Protein AF-A0A928SQ90-F1 (afdb_monomer_lite)

Sequence (155 aa):
MVLKIGDKIRVRGPYATWHYGMYIGRYFDDRRGLIEHAVVHNSKVQHGVVIDSLARFSGGKQVFIEGRAAPGYENVVAQRALALVGTKYDLLGFNCEHLVNLAQTGEHKSQQLRNAVGVAAVAAIAAALVSSGERPRYDRKTKRWRNAQGQFVAH

pLDDT: mean 71.75, std 19.61, range [36.22, 95.69]

Foldseek 3Di:
DDDAQQFWKWEQDPPRDIFIWGWHQWDQDPVVRDTATWTFGQDPVVQGTAIDGPCVSHVPTDMDGPDHADPPLRNVSSVVSVVRHPPGDDDCPVVVVVVSVCSRPVDPPPVVVVVVVVVVVVVVVVVVVVVVPFDFDQDPVVRFTAGPVRDGDDD

Structure (mmCIF, N/CA/C/O backbone):
data_AF-A0A928SQ90-F1
#
_entry.id   AF-A0A928SQ90-F1
#
loop_
_atom_site.group_PDB
_atom_site.id
_atom_site.type_symbol
_atom_site.label_atom_id
_atom_site.label_alt_id
_atom_site.label_comp_id
_atom_site.label_asym_id
_atom_site.label_entity_id
_atom_site.label_seq_id
_atom_site.pdbx_PDB_ins_code
_atom_site.Cartn_x
_atom_site.Cartn_y
_atom_site.Cartn_z
_atom_site.occupancy
_atom_site.B_iso_or_equiv
_atom_site.auth_seq_id
_atom_site.auth_comp_id
_atom_site.auth_asym_id
_atom_site.auth_atom_id
_atom_site.pdbx_PDB_model_num
ATOM 1 N N . MET A 1 1 ? 2.997 2.712 -17.924 1.00 78.12 1 MET A N 1
ATOM 2 C CA . MET A 1 1 ? 3.118 3.311 -16.573 1.00 78.12 1 MET A CA 1
ATOM 3 C C . MET A 1 1 ? 4.226 2.585 -15.829 1.00 78.12 1 MET A C 1
ATOM 5 O O . MET A 1 1 ? 4.250 1.366 -15.903 1.00 78.12 1 MET A O 1
ATOM 9 N N . VAL A 1 2 ? 5.129 3.300 -15.153 1.00 90.50 2 VAL A N 1
ATOM 10 C CA . VAL A 1 2 ? 6.213 2.696 -14.353 1.00 90.50 2 VAL A CA 1
ATOM 11 C C . VAL A 1 2 ? 5.915 2.931 -12.875 1.00 90.50 2 VAL A C 1
ATOM 13 O O . VAL A 1 2 ? 5.809 4.089 -12.469 1.00 90.50 2 VAL A O 1
ATOM 16 N N . LEU A 1 3 ? 5.757 1.845 -12.113 1.00 93.50 3 LEU A N 1
ATOM 17 C CA . LEU A 1 3 ? 5.543 1.874 -10.664 1.00 93.50 3 LEU A CA 1
ATOM 18 C C . LEU A 1 3 ? 6.877 1.962 -9.922 1.00 93.50 3 LEU A C 1
ATOM 20 O O . LEU A 1 3 ? 7.837 1.272 -10.276 1.00 93.50 3 LEU A O 1
ATOM 24 N N . LYS A 1 4 ? 6.915 2.774 -8.871 1.00 94.81 4 LYS A N 1
ATOM 25 C CA . LYS A 1 4 ? 8.039 2.907 -7.943 1.00 94.81 4 LYS A CA 1
ATOM 26 C C . LYS A 1 4 ? 7.606 2.526 -6.538 1.00 94.81 4 LYS A C 1
ATOM 28 O O . LYS A 1 4 ? 6.458 2.741 -6.164 1.00 94.81 4 LYS A O 1
ATOM 33 N N . ILE A 1 5 ? 8.532 1.949 -5.772 1.00 94.38 5 ILE A N 1
ATOM 34 C CA . ILE A 1 5 ? 8.315 1.628 -4.354 1.00 94.38 5 ILE A CA 1
ATOM 35 C C . ILE A 1 5 ? 7.771 2.875 -3.645 1.00 94.38 5 ILE A C 1
ATOM 37 O O . ILE A 1 5 ? 8.262 3.978 -3.868 1.00 94.38 5 ILE A O 1
ATOM 41 N N . GLY A 1 6 ? 6.731 2.705 -2.832 1.00 84.88 6 GLY A N 1
ATOM 42 C CA . GLY A 1 6 ? 6.073 3.814 -2.145 1.00 84.88 6 GLY A CA 1
ATOM 43 C C . GLY A 1 6 ? 5.010 4.547 -2.976 1.00 84.88 6 GLY A C 1
ATOM 44 O O . GLY A 1 6 ? 4.423 5.506 -2.477 1.00 84.88 6 GLY A O 1
ATOM 45 N N . ASP A 1 7 ? 4.725 4.119 -4.211 1.00 91.19 7 ASP A N 1
ATOM 46 C CA . ASP A 1 7 ? 3.589 4.643 -4.972 1.00 91.19 7 ASP A CA 1
ATOM 47 C C . ASP A 1 7 ? 2.259 4.195 -4.341 1.00 91.19 7 ASP A C 1
ATOM 49 O O . ASP A 1 7 ? 1.974 2.998 -4.196 1.00 91.19 7 ASP A O 1
ATOM 53 N N . LYS A 1 8 ? 1.400 5.174 -4.038 1.00 90.44 8 LYS A N 1
ATOM 54 C CA . LYS A 1 8 ? -0.012 4.957 -3.721 1.00 90.44 8 LYS A CA 1
ATOM 55 C C . LYS A 1 8 ? -0.748 4.705 -5.029 1.00 90.44 8 LYS A C 1
ATOM 57 O O . LYS A 1 8 ? -0.820 5.581 -5.893 1.00 90.44 8 LYS A O 1
ATOM 62 N N . ILE A 1 9 ? -1.333 3.524 -5.155 1.00 93.69 9 ILE A N 1
ATOM 63 C CA . ILE A 1 9 ? -2.060 3.100 -6.348 1.00 93.69 9 ILE A CA 1
ATOM 64 C C . ILE A 1 9 ? -3.533 2.856 -6.045 1.00 93.69 9 ILE A C 1
ATOM 66 O O . ILE A 1 9 ? -3.913 2.573 -4.907 1.00 93.69 9 ILE A O 1
ATOM 70 N N . ARG A 1 10 ? -4.370 2.946 -7.080 1.00 92.69 10 ARG A N 1
ATOM 71 C CA . ARG A 1 10 ? -5.797 2.630 -7.001 1.00 92.69 10 ARG A CA 1
ATOM 72 C C . ARG A 1 10 ? -6.291 1.845 -8.207 1.00 92.69 10 ARG A C 1
ATOM 74 O O . ARG A 1 10 ? -5.778 1.999 -9.316 1.00 92.69 10 ARG A O 1
ATOM 81 N N . VAL A 1 11 ? -7.320 1.035 -7.986 1.00 93.00 11 VAL A N 1
ATOM 82 C CA . VAL A 1 11 ? -8.045 0.265 -9.008 1.00 93.00 11 VAL A CA 1
ATOM 83 C C . VAL A 1 11 ? -9.549 0.399 -8.791 1.00 93.00 11 VAL A C 1
ATOM 85 O O . VAL A 1 11 ? -10.008 0.655 -7.676 1.00 93.00 11 VAL A O 1
ATOM 88 N N . ARG A 1 12 ? -10.344 0.226 -9.852 1.00 88.19 12 ARG A N 1
ATOM 89 C CA . ARG A 1 12 ? -11.813 0.234 -9.744 1.00 88.19 12 ARG A CA 1
ATOM 90 C C . ARG A 1 12 ? -12.293 -0.961 -8.909 1.00 88.19 12 ARG A C 1
ATOM 92 O O . ARG A 1 12 ? -12.155 -2.119 -9.311 1.00 88.19 12 ARG A O 1
ATOM 99 N N . GLY A 1 13 ? -12.889 -0.683 -7.760 1.00 81.50 13 GLY A N 1
ATOM 100 C CA . GLY A 1 13 ? -13.596 -1.649 -6.929 1.00 81.50 13 GLY A CA 1
ATOM 101 C C . GLY A 1 13 ? -15.031 -1.912 -7.412 1.00 81.50 13 GLY A C 1
ATOM 102 O O . GLY A 1 13 ? -15.478 -1.340 -8.411 1.00 81.50 13 GLY A O 1
ATOM 103 N N . PRO A 1 14 ? -15.772 -2.791 -6.716 1.00 75.19 14 PRO A N 1
ATOM 104 C CA . PRO A 1 14 ? -17.210 -2.962 -6.917 1.00 75.19 14 PRO A CA 1
ATOM 105 C C . PRO A 1 14 ? -17.982 -1.653 -6.691 1.00 75.19 14 PRO A C 1
ATOM 107 O O . PRO A 1 14 ? -17.539 -0.791 -5.929 1.00 75.19 14 PRO A O 1
ATOM 110 N N . TYR A 1 15 ? -19.147 -1.518 -7.330 1.00 75.94 15 TYR A N 1
ATOM 111 C CA . TYR A 1 15 ? -20.071 -0.384 -7.151 1.00 75.94 15 TYR A CA 1
ATOM 112 C C . TYR A 1 15 ? -19.429 0.996 -7.367 1.00 75.94 15 TYR A C 1
ATOM 114 O O . TYR A 1 15 ? -19.677 1.934 -6.619 1.00 75.94 15 TYR A O 1
ATOM 122 N N . ALA A 1 16 ? -18.554 1.105 -8.371 1.00 76.06 16 ALA A N 1
ATOM 123 C CA . ALA A 1 16 ? -17.826 2.330 -8.706 1.00 76.06 16 ALA A CA 1
ATOM 124 C C . ALA A 1 16 ? -16.939 2.910 -7.581 1.00 76.06 16 ALA A C 1
ATOM 126 O O . ALA A 1 16 ? -16.490 4.049 -7.695 1.00 76.06 16 ALA A O 1
ATOM 127 N N . THR A 1 17 ? -16.620 2.129 -6.546 1.00 80.19 17 THR A N 1
ATOM 128 C CA . THR A 1 17 ? -15.667 2.535 -5.503 1.00 80.19 17 THR A CA 1
ATOM 129 C C . THR A 1 17 ? -14.218 2.434 -5.989 1.00 80.19 17 THR A C 1
ATOM 131 O O . THR A 1 17 ? -13.919 1.746 -6.968 1.00 80.19 17 THR A O 1
ATOM 134 N N . TRP A 1 18 ? -13.298 3.109 -5.302 1.00 85.31 18 TRP A N 1
ATOM 135 C CA . TRP A 1 18 ? -11.859 2.941 -5.503 1.00 85.31 18 TRP A CA 1
ATOM 136 C C . TRP A 1 18 ? -11.287 2.018 -4.435 1.00 85.31 18 TRP A C 1
ATOM 138 O O . TRP A 1 18 ? -11.591 2.156 -3.251 1.00 85.31 18 TRP A O 1
ATOM 148 N N . HIS A 1 19 ? -10.451 1.080 -4.866 1.00 88.44 19 HIS A N 1
ATOM 149 C CA . HIS A 1 19 ? -9.662 0.232 -3.986 1.00 88.44 19 HIS A CA 1
ATOM 150 C C . HIS A 1 19 ? -8.205 0.675 -4.048 1.00 88.44 19 HIS A C 1
ATOM 152 O O . HIS A 1 19 ? -7.657 0.800 -5.144 1.00 88.44 19 HIS A O 1
ATOM 158 N N . TYR A 1 20 ? -7.598 0.938 -2.894 1.00 88.44 20 TYR A N 1
ATOM 159 C CA . TYR A 1 20 ? -6.268 1.537 -2.790 1.00 88.44 20 TYR A CA 1
ATOM 160 C C . TYR A 1 20 ? -5.246 0.541 -2.249 1.00 88.44 20 TYR A C 1
ATOM 162 O O . TYR A 1 20 ? -5.570 -0.321 -1.433 1.00 88.44 20 TYR A O 1
ATOM 170 N N . GLY A 1 21 ? -3.998 0.705 -2.671 1.00 90.31 21 GLY A N 1
ATOM 171 C CA . GLY A 1 21 ? -2.866 -0.069 -2.184 1.00 90.31 21 GLY A CA 1
ATOM 172 C C . GLY A 1 21 ? -1.567 0.727 -2.240 1.00 90.31 21 GLY A C 1
ATOM 173 O O . GLY A 1 21 ? -1.484 1.764 -2.899 1.00 90.31 21 GLY A O 1
ATOM 174 N N . MET A 1 22 ? -0.557 0.235 -1.533 1.00 91.50 22 MET A N 1
ATOM 175 C CA . MET A 1 22 ? 0.807 0.750 -1.558 1.00 91.50 22 MET A CA 1
ATOM 176 C C . MET A 1 22 ? 1.697 -0.240 -2.297 1.00 91.50 22 MET A C 1
ATOM 178 O O . MET A 1 22 ? 1.801 -1.396 -1.888 1.00 91.50 22 MET A O 1
ATOM 182 N N . TYR A 1 23 ? 2.342 0.194 -3.374 1.00 95.69 23 TYR A N 1
ATOM 183 C CA . TYR A 1 23 ? 3.275 -0.660 -4.096 1.00 95.69 23 TYR A CA 1
ATOM 184 C C . TYR A 1 23 ? 4.613 -0.747 -3.349 1.00 95.69 23 TYR A C 1
ATOM 186 O O . TYR A 1 23 ? 5.241 0.268 -3.047 1.00 95.69 23 TYR A O 1
ATOM 194 N N . ILE A 1 24 ? 5.060 -1.970 -3.063 1.00 93.19 24 ILE A N 1
ATOM 195 C CA . ILE A 1 24 ? 6.243 -2.235 -2.222 1.00 93.19 24 ILE A CA 1
ATOM 196 C C . ILE A 1 24 ? 7.416 -2.846 -2.998 1.00 93.19 24 ILE A C 1
ATOM 198 O O . ILE A 1 24 ? 8.420 -3.226 -2.406 1.00 93.19 24 ILE A O 1
ATOM 202 N N . GLY A 1 25 ? 7.319 -2.925 -4.327 1.00 94.69 25 GLY A N 1
ATOM 203 C CA . GLY A 1 25 ? 8.370 -3.506 -5.161 1.00 94.69 25 GLY A CA 1
ATOM 204 C C . GLY A 1 25 ? 8.134 -4.980 -5.470 1.00 94.69 25 GLY A C 1
ATOM 205 O O . GLY A 1 25 ? 6.994 -5.422 -5.606 1.00 94.69 25 GLY A O 1
ATOM 206 N N . ARG A 1 26 ? 9.229 -5.723 -5.650 1.00 93.75 26 ARG A N 1
ATOM 207 C CA . ARG A 1 26 ? 9.204 -7.168 -5.892 1.00 93.75 26 ARG A CA 1
ATOM 208 C C . ARG A 1 26 ? 9.279 -7.911 -4.560 1.00 93.75 26 ARG A C 1
ATOM 210 O O . ARG A 1 26 ? 10.123 -7.579 -3.734 1.00 93.75 26 ARG A O 1
ATOM 217 N N . TYR A 1 27 ? 8.422 -8.904 -4.376 1.00 87.00 27 TYR A N 1
ATOM 218 C CA . TYR A 1 27 ? 8.322 -9.707 -3.162 1.00 87.00 27 TYR A CA 1
ATOM 219 C C . TYR A 1 27 ? 8.224 -11.189 -3.528 1.00 87.00 27 TYR A C 1
ATOM 221 O O . TYR A 1 27 ? 7.702 -11.532 -4.592 1.00 87.00 27 TYR A O 1
ATOM 229 N N . PHE A 1 28 ? 8.750 -12.057 -2.668 1.00 86.00 28 PHE A N 1
ATOM 230 C CA . PHE A 1 28 ? 8.643 -13.501 -2.843 1.00 86.00 28 PHE A CA 1
ATOM 231 C C . PHE A 1 28 ? 7.286 -13.977 -2.313 1.00 86.00 28 PHE A C 1
ATOM 233 O O . PHE A 1 28 ? 6.983 -13.808 -1.136 1.00 86.00 28 PHE A O 1
ATOM 240 N N . ASP A 1 29 ? 6.440 -14.510 -3.193 1.00 81.06 29 ASP A N 1
ATOM 241 C CA . ASP A 1 29 ? 5.161 -15.109 -2.812 1.00 81.06 29 ASP A CA 1
ATOM 242 C C . ASP A 1 29 ? 5.385 -16.585 -2.464 1.00 81.06 29 ASP A C 1
ATOM 244 O O . ASP A 1 29 ? 5.450 -17.435 -3.357 1.00 81.06 29 ASP A O 1
ATOM 248 N N . ASP A 1 30 ? 5.467 -16.889 -1.166 1.00 78.62 30 ASP A N 1
ATOM 249 C CA . ASP A 1 30 ? 5.656 -18.249 -0.641 1.00 78.62 30 ASP A CA 1
ATOM 250 C C . ASP A 1 30 ? 4.609 -19.246 -1.162 1.00 78.62 30 ASP A C 1
ATOM 252 O O . ASP A 1 30 ? 4.893 -20.434 -1.302 1.00 78.62 30 ASP A O 1
ATOM 256 N N . ARG A 1 31 ? 3.391 -18.786 -1.487 1.00 78.50 31 ARG A N 1
ATOM 257 C CA . ARG A 1 31 ? 2.307 -19.663 -1.964 1.00 78.50 31 ARG A CA 1
ATOM 258 C C . ARG A 1 31 ? 2.507 -20.094 -3.411 1.00 78.50 31 ARG A C 1
ATOM 260 O O . ARG A 1 31 ? 1.944 -21.104 -3.826 1.00 78.50 31 ARG A O 1
ATOM 267 N N . ARG A 1 32 ? 3.244 -19.302 -4.194 1.00 77.44 32 ARG A N 1
ATOM 268 C CA . ARG A 1 32 ? 3.492 -19.545 -5.624 1.00 77.44 32 ARG A CA 1
ATOM 269 C C . ARG A 1 32 ? 4.943 -19.915 -5.918 1.00 77.44 32 ARG A C 1
ATOM 271 O O . ARG A 1 32 ? 5.213 -20.389 -7.014 1.00 77.44 32 ARG A O 1
ATOM 278 N N . GLY A 1 33 ? 5.857 -19.696 -4.971 1.00 86.81 33 GLY A N 1
ATOM 279 C CA . GLY A 1 33 ? 7.289 -19.935 -5.137 1.00 86.81 33 GLY A CA 1
ATOM 280 C C . GLY A 1 33 ? 7.949 -18.991 -6.146 1.00 86.81 33 GLY A C 1
ATOM 281 O O . GLY A 1 33 ? 8.910 -19.380 -6.806 1.00 86.81 33 GLY A O 1
ATOM 282 N N . LEU A 1 34 ? 7.421 -17.773 -6.321 1.00 88.62 34 LEU A N 1
ATOM 283 C CA . LEU A 1 34 ? 7.852 -16.834 -7.364 1.00 88.62 34 LEU A CA 1
ATOM 284 C C . LEU A 1 34 ? 8.053 -15.418 -6.817 1.00 88.62 34 LEU A C 1
ATOM 286 O O . LEU A 1 34 ? 7.396 -14.995 -5.869 1.00 88.62 34 LEU A O 1
ATOM 290 N N . ILE A 1 35 ? 8.944 -14.660 -7.464 1.00 89.81 35 ILE A N 1
ATOM 291 C CA . ILE A 1 35 ? 9.150 -13.234 -7.185 1.00 89.81 35 ILE A CA 1
ATOM 292 C C . ILE A 1 35 ? 8.248 -12.409 -8.104 1.00 89.81 35 ILE A C 1
ATOM 294 O O . ILE A 1 35 ? 8.529 -12.275 -9.299 1.00 89.81 35 ILE A O 1
ATOM 298 N N . GLU A 1 36 ? 7.226 -11.780 -7.534 1.00 91.81 36 GLU A N 1
ATOM 299 C CA . GLU A 1 36 ? 6.267 -10.938 -8.252 1.00 91.81 36 GLU A CA 1
ATOM 300 C C . GLU A 1 36 ? 6.257 -9.503 -7.713 1.00 91.81 36 GLU A C 1
ATOM 302 O O . GLU A 1 36 ? 6.754 -9.201 -6.632 1.00 91.81 36 GLU A O 1
ATOM 307 N N . HIS A 1 37 ? 5.675 -8.591 -8.485 1.00 95.06 37 HIS A N 1
ATOM 308 C CA . HIS A 1 37 ? 5.332 -7.258 -8.002 1.00 95.06 37 HIS A CA 1
ATOM 309 C C . HIS A 1 37 ? 4.254 -7.348 -6.921 1.00 95.06 37 HIS A C 1
ATOM 311 O O . HIS A 1 37 ? 3.246 -8.021 -7.131 1.00 95.06 37 HIS A O 1
ATOM 317 N N . ALA A 1 38 ? 4.432 -6.640 -5.808 1.00 94.81 38 ALA A N 1
ATOM 318 C CA . ALA A 1 38 ? 3.576 -6.758 -4.637 1.00 94.81 38 ALA A CA 1
ATOM 319 C C . ALA A 1 38 ? 3.009 -5.420 -4.161 1.00 94.81 38 ALA A C 1
ATOM 321 O O . ALA A 1 38 ? 3.583 -4.342 -4.358 1.00 94.81 38 ALA A O 1
ATOM 322 N N . VAL A 1 39 ? 1.845 -5.521 -3.527 1.00 94.75 39 VAL A N 1
ATOM 323 C CA . VAL A 1 39 ? 1.049 -4.404 -3.037 1.00 94.75 39 VAL A CA 1
ATOM 324 C C . VAL A 1 39 ? 0.559 -4.733 -1.635 1.00 94.75 39 VAL A C 1
ATOM 326 O O . VAL A 1 39 ? -0.037 -5.786 -1.408 1.00 94.75 39 VAL A O 1
ATOM 329 N N . VAL A 1 40 ? 0.763 -3.803 -0.705 1.00 91.81 40 VAL A N 1
ATOM 330 C CA . VAL A 1 40 ? 0.086 -3.830 0.592 1.00 91.81 40 VAL A CA 1
ATOM 331 C C . VAL A 1 40 ? -1.268 -3.153 0.440 1.00 91.81 40 VAL A C 1
ATOM 333 O O . VAL A 1 40 ? -1.343 -2.003 0.003 1.00 91.81 40 VAL A O 1
ATOM 336 N N . HIS A 1 41 ? -2.348 -3.838 0.798 1.00 90.00 41 HIS A N 1
ATOM 337 C CA . HIS A 1 41 ? -3.697 -3.274 0.734 1.00 90.00 41 HIS A CA 1
ATOM 338 C C . HIS A 1 41 ? -4.611 -3.881 1.793 1.00 90.00 41 HIS A C 1
ATOM 340 O O . HIS A 1 41 ? -4.327 -4.938 2.352 1.00 90.00 41 HIS A O 1
ATOM 346 N N . ASN A 1 42 ? -5.721 -3.202 2.074 1.00 85.38 42 ASN A N 1
ATOM 347 C CA . ASN A 1 42 ? -6.731 -3.714 2.990 1.00 85.38 42 ASN A CA 1
ATOM 348 C C . ASN A 1 42 ? -7.727 -4.610 2.241 1.00 85.38 42 ASN A C 1
ATOM 350 O O . ASN A 1 42 ? -8.563 -4.130 1.474 1.00 85.38 42 ASN A O 1
ATOM 354 N N . SER A 1 43 ? -7.648 -5.916 2.464 1.00 84.38 43 SER A N 1
ATOM 355 C CA . SER A 1 43 ? -8.461 -6.904 1.770 1.00 84.38 43 SER A CA 1
ATOM 356 C C . SER A 1 43 ? -9.755 -7.190 2.522 1.00 84.38 43 SER A C 1
ATOM 358 O O . SER A 1 43 ? -9.745 -7.671 3.653 1.00 84.38 43 SER A O 1
ATOM 360 N N . LYS A 1 44 ? -10.889 -6.981 1.844 1.00 79.75 44 LYS A N 1
ATOM 361 C CA . LYS A 1 44 ? -12.210 -7.406 2.340 1.00 79.75 44 LYS A CA 1
ATOM 362 C C . LYS A 1 44 ? -12.325 -8.926 2.450 1.00 79.75 44 LYS A C 1
ATOM 364 O O . LYS A 1 44 ? -12.996 -9.416 3.344 1.00 79.75 44 LYS A O 1
ATOM 369 N N . VAL A 1 45 ? -11.674 -9.651 1.538 1.00 82.69 45 VAL A N 1
ATOM 370 C CA . VAL A 1 45 ? -11.717 -11.122 1.467 1.00 82.69 45 VAL A CA 1
ATOM 371 C C . VAL A 1 45 ? -10.840 -11.748 2.547 1.00 82.69 45 VAL A C 1
ATOM 373 O O . VAL A 1 45 ? -11.202 -12.766 3.118 1.00 82.69 45 VAL A O 1
ATOM 376 N N . GLN A 1 46 ? -9.688 -11.136 2.837 1.00 80.94 46 GLN A N 1
ATOM 377 C CA . GLN A 1 46 ? -8.749 -11.620 3.856 1.00 80.94 46 GLN A CA 1
ATOM 378 C C . GLN A 1 46 ? -8.938 -10.910 5.214 1.00 80.94 46 GLN A C 1
ATOM 380 O O . GLN A 1 46 ? -8.140 -11.105 6.122 1.00 80.94 46 GLN A O 1
ATOM 385 N N . HIS A 1 47 ? -9.993 -10.096 5.353 1.00 81.94 47 HIS A N 1
ATOM 386 C CA . HIS A 1 47 ? -10.385 -9.379 6.573 1.00 81.94 47 HIS A CA 1
ATOM 387 C C . HIS A 1 47 ? -9.268 -8.565 7.255 1.00 81.94 47 HIS A C 1
ATOM 389 O O . HIS A 1 47 ? -9.225 -8.458 8.485 1.00 81.94 47 HIS A O 1
ATOM 395 N N . GLY A 1 48 ? -8.400 -7.925 6.471 1.00 83.31 48 GLY A N 1
ATOM 396 C CA . GLY A 1 48 ? -7.337 -7.085 7.018 1.00 83.31 48 GLY A CA 1
ATOM 397 C C . GLY A 1 48 ? -6.298 -6.638 6.001 1.00 83.31 48 GLY A C 1
ATOM 398 O O . GLY A 1 48 ? -6.429 -6.860 4.795 1.00 83.31 48 GLY A O 1
ATOM 399 N N . VAL A 1 49 ? -5.247 -5.999 6.509 1.00 85.19 49 VAL A N 1
ATOM 400 C CA . VAL A 1 49 ? -4.112 -5.540 5.706 1.00 85.19 49 VAL A CA 1
ATOM 401 C C . VAL A 1 49 ? -3.240 -6.730 5.325 1.00 85.19 49 VAL A C 1
ATOM 403 O O . VAL A 1 49 ? -2.746 -7.453 6.189 1.00 85.19 49 VAL A O 1
ATOM 406 N N . VAL A 1 50 ? -3.031 -6.919 4.027 1.00 89.88 50 VAL A N 1
ATOM 407 C CA . VAL A 1 50 ? -2.289 -8.051 3.467 1.00 89.88 50 VAL A CA 1
ATOM 408 C C . VAL A 1 50 ? -1.297 -7.589 2.413 1.00 89.88 50 VAL A C 1
ATOM 410 O O . VAL A 1 50 ? -1.449 -6.517 1.824 1.00 89.88 50 VAL A O 1
ATOM 413 N N . ILE A 1 51 ? -0.305 -8.436 2.157 1.00 92.50 51 ILE A N 1
ATOM 414 C CA . ILE A 1 51 ? 0.522 -8.371 0.955 1.00 92.50 51 ILE A CA 1
ATOM 415 C C . ILE A 1 51 ? -0.136 -9.286 -0.077 1.00 92.50 51 ILE A C 1
ATOM 417 O O . ILE A 1 51 ? -0.341 -10.467 0.187 1.00 92.50 51 ILE A O 1
ATOM 421 N N . ASP A 1 52 ? -0.466 -8.747 -1.245 1.00 92.62 52 ASP A N 1
ATOM 422 C CA . ASP A 1 52 ? -0.875 -9.536 -2.408 1.00 92.62 52 ASP A CA 1
ATOM 423 C C . ASP A 1 52 ? -0.022 -9.143 -3.614 1.00 92.62 52 ASP A C 1
ATOM 425 O O . ASP A 1 52 ? 0.544 -8.045 -3.678 1.00 92.62 52 ASP A O 1
ATOM 429 N N . SER A 1 53 ? 0.032 -10.022 -4.615 1.00 93.94 53 SER A N 1
ATOM 430 C CA . SER A 1 53 ? 0.616 -9.645 -5.895 1.00 93.94 53 SER A CA 1
ATOM 431 C C . SER A 1 53 ? -0.192 -8.532 -6.563 1.00 93.94 53 SER A C 1
ATOM 433 O O . SER A 1 53 ? -1.413 -8.428 -6.409 1.00 93.94 53 SER A O 1
ATOM 435 N N . LEU A 1 54 ? 0.484 -7.708 -7.361 1.00 94.56 54 LEU A N 1
ATOM 436 C CA . LEU A 1 54 ? -0.135 -6.628 -8.127 1.00 94.56 54 LEU A CA 1
ATOM 437 C C . LEU A 1 54 ? -1.265 -7.152 -9.025 1.00 94.56 54 LEU A C 1
ATOM 439 O O . LEU A 1 54 ? -2.288 -6.487 -9.177 1.00 94.56 54 LEU A O 1
ATOM 443 N N . ALA A 1 55 ? -1.097 -8.355 -9.581 1.00 92.56 55 ALA A N 1
ATOM 444 C CA . ALA A 1 55 ? -2.106 -9.014 -10.403 1.00 92.56 55 ALA A CA 1
ATOM 445 C C . ALA A 1 55 ? -3.367 -9.371 -9.599 1.00 92.56 55 ALA A C 1
ATOM 447 O O . ALA A 1 55 ? -4.482 -9.131 -10.062 1.00 92.56 55 ALA A O 1
ATOM 448 N N . ARG A 1 56 ? -3.209 -9.897 -8.377 1.00 91.50 56 ARG A N 1
ATOM 449 C CA . ARG A 1 56 ? -4.342 -10.204 -7.489 1.00 91.50 56 ARG A CA 1
ATOM 450 C C . ARG A 1 56 ? -5.027 -8.944 -6.978 1.00 91.50 56 ARG A C 1
ATOM 452 O O . ARG A 1 56 ? -6.252 -8.890 -6.967 1.00 91.50 56 ARG A O 1
ATOM 459 N N . PHE A 1 57 ? -4.248 -7.931 -6.605 1.00 92.56 57 PHE A N 1
ATOM 460 C CA . PHE A 1 57 ? -4.764 -6.630 -6.184 1.00 92.56 57 PHE A CA 1
ATOM 461 C C . PHE A 1 57 ? -5.607 -5.969 -7.282 1.00 92.56 57 PHE A C 1
ATOM 463 O O . PHE A 1 57 ? -6.694 -5.459 -7.009 1.00 92.56 57 PHE A O 1
ATOM 470 N N . SER A 1 58 ? -5.125 -5.983 -8.529 1.00 94.62 58 SER A N 1
ATOM 471 C CA . SER A 1 58 ? -5.823 -5.337 -9.641 1.00 94.62 58 SER A CA 1
ATOM 472 C C . SER A 1 58 ? -7.001 -6.147 -10.168 1.00 94.62 58 SER A C 1
ATOM 474 O O . SER A 1 58 ? -7.948 -5.565 -10.703 1.00 94.62 58 SER A O 1
ATOM 476 N N . GLY A 1 59 ? -6.953 -7.477 -10.053 1.00 91.81 59 GLY A N 1
ATOM 477 C CA . GLY A 1 59 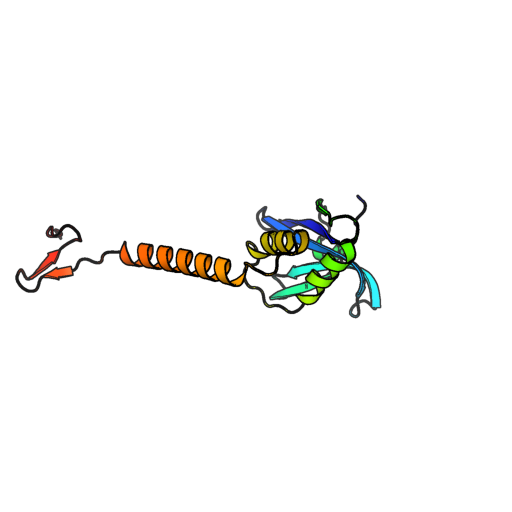? -7.932 -8.364 -10.676 1.00 91.81 59 GLY A CA 1
ATOM 478 C C . GLY A 1 59 ? -8.022 -8.144 -12.190 1.00 91.81 59 GLY A C 1
ATOM 479 O O . GLY A 1 59 ? -9.118 -8.160 -12.743 1.00 91.81 59 GLY A O 1
ATOM 480 N N . GLY A 1 60 ? -6.892 -7.830 -12.838 1.00 92.25 60 GLY A N 1
ATOM 481 C CA . GLY A 1 60 ? -6.816 -7.529 -14.273 1.00 92.25 60 GLY A CA 1
ATOM 482 C C . GLY A 1 60 ? -7.281 -6.122 -14.673 1.00 92.25 60 GLY A C 1
ATOM 483 O O . GLY A 1 60 ? -7.276 -5.791 -15.855 1.00 92.25 60 GLY A O 1
ATOM 484 N N . LYS A 1 61 ? -7.676 -5.273 -13.718 1.00 93.75 61 LYS A N 1
ATOM 485 C CA . LYS A 1 61 ? -8.133 -3.904 -13.994 1.00 93.75 61 LYS A CA 1
ATOM 486 C C . LYS A 1 61 ? -6.965 -2.935 -14.149 1.00 93.75 61 LYS A C 1
ATOM 488 O O . LYS A 1 61 ? -5.873 -3.153 -13.626 1.00 93.75 61 LYS A O 1
ATOM 493 N N . GLN A 1 62 ? -7.231 -1.809 -14.811 1.00 94.69 62 GLN A N 1
ATOM 494 C CA . GLN A 1 62 ? -6.264 -0.723 -14.926 1.00 94.69 62 GLN A CA 1
ATOM 495 C C . GLN A 1 62 ? -5.892 -0.169 -13.545 1.00 94.69 62 GLN A C 1
ATOM 497 O O . GLN A 1 62 ? -6.758 0.175 -12.735 1.00 94.69 62 GLN A O 1
ATOM 502 N N . VAL A 1 63 ? -4.585 -0.076 -13.309 1.00 95.69 63 VAL A N 1
ATOM 503 C CA . VAL A 1 63 ? -3.986 0.510 -12.110 1.00 95.69 63 VAL A CA 1
ATOM 504 C C . VAL A 1 63 ? -3.646 1.968 -12.395 1.00 95.69 63 VAL A C 1
ATOM 506 O O . VAL A 1 63 ? -3.036 2.273 -13.419 1.00 95.69 63 VAL A O 1
ATOM 509 N N . PHE A 1 64 ? -4.012 2.855 -11.474 1.00 95.00 64 PHE A N 1
ATOM 510 C CA . PHE A 1 64 ? -3.688 4.278 -11.525 1.00 95.00 64 PHE A CA 1
ATOM 511 C C . PHE A 1 64 ? -2.752 4.635 -10.373 1.00 95.00 64 PHE A C 1
ATOM 513 O O . PHE A 1 64 ? -2.958 4.169 -9.253 1.00 95.00 64 PHE A O 1
ATOM 520 N N . ILE A 1 65 ? -1.754 5.479 -10.636 1.00 94.50 65 ILE A N 1
ATOM 521 C CA . ILE A 1 65 ? -0.945 6.101 -9.581 1.00 94.50 65 ILE A CA 1
ATOM 522 C C . ILE A 1 65 ? -1.729 7.300 -9.055 1.00 94.50 65 ILE A C 1
ATOM 524 O O . ILE A 1 65 ? -2.000 8.235 -9.803 1.00 94.50 65 ILE A O 1
ATOM 528 N N . GLU A 1 66 ? -2.092 7.247 -7.778 1.00 89.00 66 GLU A N 1
ATOM 529 C CA . GLU A 1 66 ? -2.766 8.339 -7.073 1.00 89.00 66 GLU A CA 1
ATOM 530 C C . GLU A 1 66 ? -1.759 9.325 -6.483 1.00 89.00 66 GLU A C 1
ATOM 532 O O . GLU A 1 66 ? -1.996 10.527 -6.441 1.00 89.00 66 GLU A O 1
ATOM 537 N N . GLY A 1 67 ? -0.621 8.814 -6.016 1.00 86.25 67 GLY A N 1
ATOM 538 C CA . GLY A 1 67 ? 0.411 9.625 -5.393 1.00 86.25 67 GLY A CA 1
ATOM 539 C C . GLY A 1 67 ? 1.739 8.894 -5.364 1.00 86.25 67 GLY A C 1
ATOM 540 O O . GLY A 1 67 ? 1.785 7.664 -5.350 1.00 86.25 67 GLY A O 1
ATOM 541 N N . ARG A 1 68 ? 2.819 9.669 -5.357 1.00 87.56 68 ARG A N 1
ATOM 542 C CA . ARG A 1 68 ? 4.181 9.154 -5.240 1.00 87.56 68 ARG A CA 1
ATOM 543 C C . ARG A 1 68 ? 4.770 9.561 -3.904 1.00 87.56 68 ARG A C 1
ATOM 545 O O . ARG A 1 68 ? 4.497 10.661 -3.422 1.00 8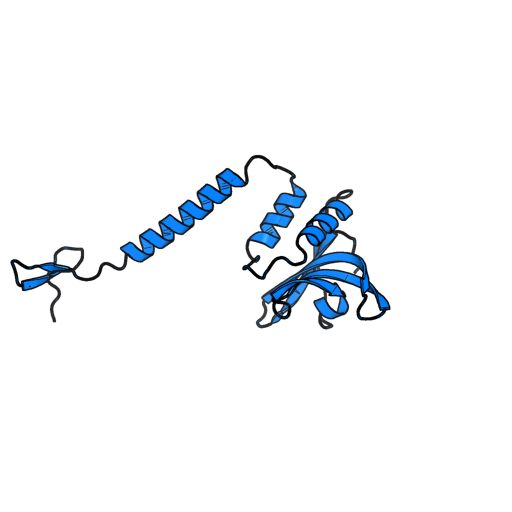7.56 68 ARG A O 1
ATOM 552 N N . ALA A 1 69 ? 5.596 8.690 -3.338 1.00 78.38 69 ALA A N 1
ATOM 553 C CA . ALA A 1 69 ? 6.451 9.074 -2.229 1.00 78.38 69 ALA A CA 1
ATOM 554 C C . ALA A 1 69 ? 7.380 10.226 -2.653 1.00 78.38 69 ALA A C 1
ATOM 556 O O . ALA A 1 69 ? 7.772 10.333 -3.820 1.00 78.38 69 ALA A O 1
ATOM 557 N N . ALA A 1 70 ? 7.722 11.091 -1.697 1.00 78.94 70 ALA A N 1
ATOM 558 C CA . ALA A 1 70 ? 8.748 12.100 -1.916 1.00 78.94 70 ALA A CA 1
ATOM 559 C C . ALA A 1 70 ? 10.093 11.411 -2.224 1.00 78.94 70 ALA A C 1
ATOM 561 O O . ALA A 1 70 ? 10.356 10.344 -1.658 1.00 78.94 70 ALA A O 1
ATOM 562 N N . PRO A 1 71 ? 10.946 12.003 -3.082 1.00 81.50 71 PRO A N 1
ATOM 563 C CA . PRO A 1 71 ? 12.261 11.444 -3.372 1.00 81.50 71 PRO A CA 1
ATOM 564 C C . PRO A 1 71 ? 13.052 11.173 -2.085 1.00 81.50 71 PRO A C 1
ATOM 566 O O . PRO A 1 71 ? 13.178 12.059 -1.241 1.00 81.50 71 PRO A O 1
ATOM 569 N N . GLY A 1 72 ? 13.559 9.951 -1.926 1.00 81.00 72 GLY A N 1
ATOM 570 C CA . GLY A 1 72 ? 14.309 9.512 -0.744 1.00 81.00 72 GLY A CA 1
ATOM 571 C C . GLY A 1 72 ? 13.459 8.884 0.369 1.00 81.00 72 GLY A C 1
ATOM 572 O O . GLY A 1 72 ? 14.017 8.326 1.312 1.00 81.00 72 GLY A O 1
ATOM 573 N N . TYR A 1 73 ? 12.126 8.924 0.271 1.00 78.25 73 TYR A N 1
ATOM 574 C CA . TYR A 1 73 ? 11.206 8.362 1.270 1.00 78.25 73 TYR A CA 1
ATOM 575 C C . TYR A 1 73 ? 10.472 7.102 0.796 1.00 78.25 73 TYR A C 1
ATOM 577 O O . TYR A 1 73 ? 9.672 6.543 1.547 1.00 78.25 73 TYR A O 1
ATOM 585 N N . GLU A 1 74 ? 10.751 6.620 -0.415 1.00 87.00 74 GLU A N 1
ATOM 586 C CA . GLU A 1 74 ? 10.101 5.466 -1.045 1.00 87.00 74 GLU A CA 1
ATOM 587 C C . GLU A 1 74 ? 10.080 4.247 -0.113 1.00 87.00 74 GLU A C 1
ATOM 589 O O . GLU A 1 74 ? 9.026 3.684 0.195 1.00 87.00 74 GLU A O 1
ATOM 594 N N . ASN A 1 75 ? 11.257 3.886 0.403 1.00 81.94 75 ASN A N 1
ATOM 595 C CA . ASN A 1 75 ? 11.427 2.728 1.274 1.00 81.94 75 ASN A CA 1
ATOM 596 C C . ASN A 1 75 ? 10.776 2.931 2.644 1.00 81.94 75 ASN A C 1
ATOM 598 O O . ASN A 1 75 ? 10.212 1.990 3.193 1.00 81.94 75 ASN A O 1
ATOM 602 N N . VAL A 1 76 ? 10.801 4.153 3.184 1.00 80.31 76 VAL A N 1
ATOM 603 C CA . VAL A 1 76 ? 10.176 4.470 4.478 1.00 80.31 76 VAL A CA 1
ATOM 604 C C . VAL A 1 76 ? 8.659 4.312 4.385 1.00 80.31 76 VAL A C 1
ATOM 606 O O . VAL A 1 76 ? 8.033 3.720 5.265 1.00 80.31 76 VAL A O 1
ATOM 609 N N . VAL A 1 77 ? 8.054 4.803 3.302 1.00 76.38 77 VAL A N 1
ATOM 610 C CA . VAL A 1 77 ? 6.617 4.650 3.042 1.00 76.38 77 VAL A CA 1
ATOM 611 C C . VAL A 1 77 ? 6.252 3.172 2.870 1.00 76.38 77 VAL A C 1
ATOM 613 O O . VAL A 1 77 ? 5.284 2.708 3.475 1.00 76.38 77 VAL A O 1
ATOM 616 N N . ALA A 1 78 ? 7.048 2.410 2.115 1.00 81.12 78 ALA A N 1
ATOM 617 C CA . ALA A 1 78 ? 6.829 0.975 1.937 1.00 81.12 78 ALA A CA 1
ATOM 618 C C . ALA A 1 78 ? 6.965 0.183 3.251 1.00 81.12 78 ALA A C 1
ATOM 620 O O . ALA A 1 78 ? 6.114 -0.653 3.548 1.00 81.12 78 ALA A O 1
ATOM 621 N N . GLN A 1 79 ? 7.974 0.480 4.077 1.00 79.12 79 GLN A N 1
ATOM 622 C CA . GLN A 1 79 ? 8.162 -0.149 5.390 1.00 79.12 79 GLN A CA 1
ATOM 623 C C . GLN A 1 79 ? 6.998 0.137 6.340 1.00 79.12 79 GLN A C 1
ATOM 625 O O . GLN A 1 79 ? 6.524 -0.765 7.025 1.00 79.12 79 GLN A O 1
ATOM 630 N N . ARG A 1 80 ? 6.486 1.372 6.349 1.00 78.44 80 ARG A N 1
ATOM 631 C CA . ARG A 1 80 ? 5.298 1.726 7.138 1.00 78.44 80 ARG A CA 1
ATOM 632 C C . ARG A 1 80 ? 4.065 0.950 6.692 1.00 78.44 80 ARG A C 1
ATOM 634 O O . ARG A 1 80 ? 3.302 0.507 7.540 1.00 78.44 80 ARG A O 1
ATOM 641 N N . ALA A 1 81 ? 3.877 0.755 5.387 1.00 78.31 81 ALA A N 1
ATOM 642 C CA . ALA A 1 81 ? 2.788 -0.078 4.884 1.00 78.31 81 ALA A CA 1
ATOM 643 C C . ALA A 1 81 ? 2.958 -1.545 5.317 1.00 78.31 81 ALA A C 1
ATOM 645 O O . ALA A 1 81 ? 2.013 -2.147 5.820 1.00 78.31 81 ALA A O 1
ATOM 646 N N . LEU A 1 82 ? 4.169 -2.097 5.193 1.00 82.62 82 LEU A N 1
ATOM 647 C CA . LEU A 1 82 ? 4.490 -3.457 5.637 1.00 82.62 82 LEU A CA 1
ATOM 648 C C . LEU A 1 82 ? 4.226 -3.668 7.135 1.00 82.62 82 LEU A C 1
ATOM 650 O O . LEU A 1 82 ? 3.680 -4.700 7.508 1.00 82.62 82 LEU A O 1
ATOM 654 N N . ALA A 1 83 ? 4.533 -2.683 7.981 1.00 79.56 83 ALA A N 1
ATOM 655 C CA . ALA A 1 83 ? 4.292 -2.754 9.425 1.00 79.56 83 ALA A CA 1
ATOM 656 C C . ALA A 1 83 ? 2.803 -2.866 9.808 1.00 79.56 83 ALA A C 1
ATOM 658 O O . ALA A 1 83 ? 2.489 -3.218 10.941 1.00 79.56 83 ALA A O 1
ATOM 659 N N . LEU A 1 84 ? 1.883 -2.569 8.884 1.00 77.31 84 LEU A N 1
ATOM 660 C CA . LEU A 1 84 ? 0.442 -2.685 9.113 1.00 77.31 84 LEU A CA 1
ATOM 661 C C . LEU A 1 84 ? -0.122 -4.056 8.730 1.00 77.31 84 LEU A C 1
ATOM 663 O O . LEU A 1 84 ? -1.272 -4.340 9.067 1.00 77.31 84 LEU A O 1
ATOM 667 N N . VAL A 1 85 ? 0.641 -4.895 8.025 1.00 83.25 85 VAL A N 1
ATOM 668 C CA . VAL A 1 85 ? 0.201 -6.227 7.588 1.00 83.25 85 VAL A CA 1
ATOM 669 C C . VAL A 1 85 ? -0.228 -7.069 8.793 1.00 83.25 85 VAL A C 1
ATOM 671 O O . VAL A 1 85 ? 0.453 -7.117 9.811 1.00 83.25 85 VAL A O 1
ATOM 674 N N . GLY A 1 86 ? -1.387 -7.721 8.680 1.00 78.81 86 GLY A N 1
ATOM 675 C CA . GLY A 1 86 ? -2.019 -8.478 9.764 1.00 78.81 86 GLY A CA 1
ATOM 676 C C . GLY A 1 86 ? -2.985 -7.661 10.631 1.00 78.81 86 GLY A C 1
ATOM 677 O O . GLY A 1 86 ? -3.736 -8.242 11.415 1.00 78.81 86 GLY A O 1
ATOM 678 N N . THR A 1 87 ? -3.041 -6.335 10.468 1.00 76.69 87 THR A N 1
ATOM 679 C CA . THR A 1 87 ? -4.048 -5.499 11.142 1.00 76.69 87 THR A CA 1
ATOM 680 C C . THR A 1 87 ? -5.448 -5.827 10.614 1.00 76.69 87 THR A C 1
ATOM 682 O O . THR A 1 87 ? -5.658 -5.878 9.399 1.00 76.69 87 THR A O 1
ATOM 685 N N . LYS A 1 88 ? -6.414 -6.047 11.519 1.00 73.88 88 LYS A N 1
ATOM 686 C CA . LYS A 1 88 ? -7.800 -6.398 11.167 1.00 73.88 88 LYS A CA 1
ATOM 687 C C . LYS A 1 88 ? -8.530 -5.253 10.457 1.00 73.88 88 LYS A C 1
ATOM 689 O O . LYS A 1 88 ? -8.215 -4.077 10.629 1.00 73.88 88 LYS A O 1
ATOM 694 N N . TYR A 1 89 ? -9.513 -5.632 9.645 1.00 59.59 89 TYR A N 1
ATOM 695 C CA . TYR A 1 89 ? -10.341 -4.734 8.844 1.00 59.59 89 TYR A CA 1
ATOM 696 C C . TYR A 1 89 ? -11.199 -3.799 9.719 1.00 59.59 89 TYR A C 1
ATOM 698 O O . TYR A 1 89 ? -12.330 -4.133 10.046 1.00 59.59 89 TYR A O 1
ATOM 706 N N . ASP A 1 90 ? -10.688 -2.609 10.043 1.00 53.44 90 ASP A N 1
ATOM 707 C CA . ASP A 1 90 ? -11.462 -1.507 10.631 1.00 53.44 90 ASP A CA 1
ATOM 708 C C . ASP A 1 90 ? -11.369 -0.277 9.718 1.00 53.44 90 ASP A C 1
ATOM 710 O O . ASP A 1 90 ? -10.469 0.549 9.829 1.00 53.44 90 ASP A O 1
ATOM 714 N N . LEU A 1 91 ? -12.267 -0.214 8.727 1.00 45.62 91 LEU A N 1
ATOM 715 C CA . LEU A 1 91 ? -12.722 1.010 8.041 1.00 45.62 91 LEU A CA 1
ATOM 716 C C . LEU A 1 91 ? -11.661 2.120 7.830 1.00 45.62 91 LEU A C 1
ATOM 718 O O . LEU A 1 91 ? -11.874 3.291 8.137 1.00 45.62 91 LEU A O 1
ATOM 722 N N . LEU A 1 92 ? -10.530 1.773 7.207 1.00 48.34 92 LEU A N 1
ATOM 723 C CA . LEU A 1 92 ? -9.423 2.696 6.914 1.00 48.34 92 LEU A CA 1
ATOM 724 C C . LEU A 1 92 ? -9.689 3.649 5.730 1.00 48.34 92 LEU A C 1
ATOM 726 O O . LEU A 1 92 ? -8.746 4.139 5.115 1.00 48.34 92 LEU A O 1
ATOM 730 N N . GLY A 1 93 ? -10.951 3.964 5.422 1.00 42.72 93 GLY A N 1
ATOM 731 C CA . GLY A 1 93 ? -11.268 5.060 4.498 1.00 42.72 93 GLY A CA 1
ATOM 732 C C . GLY A 1 93 ? -10.714 6.397 5.009 1.00 42.72 93 GLY A C 1
ATOM 733 O O . GLY A 1 93 ? -10.162 7.169 4.235 1.00 42.72 93 GLY A O 1
ATOM 734 N N . PHE A 1 94 ? -10.752 6.604 6.332 1.00 36.22 94 PHE A N 1
ATOM 735 C CA . PHE A 1 94 ? -10.196 7.781 7.013 1.00 36.22 94 PHE A CA 1
ATOM 736 C C . PHE A 1 94 ? -8.680 7.688 7.268 1.00 36.22 94 PHE A C 1
ATOM 738 O O . PHE A 1 94 ? -7.992 8.703 7.319 1.00 36.22 94 PHE A O 1
ATOM 745 N N . ASN A 1 95 ? -8.134 6.474 7.407 1.00 44.25 95 ASN A N 1
ATOM 746 C CA . ASN A 1 95 ? -6.729 6.258 7.762 1.00 44.25 95 ASN A CA 1
ATOM 747 C C . ASN A 1 95 ? -5.802 6.162 6.547 1.00 44.25 95 ASN A C 1
ATOM 749 O O . ASN A 1 95 ? -4.650 6.530 6.676 1.00 44.25 95 ASN A O 1
ATOM 753 N N . CYS A 1 96 ? -6.229 5.720 5.361 1.00 49.41 96 CYS A N 1
ATOM 754 C CA . CYS A 1 96 ? -5.310 5.636 4.213 1.00 49.41 96 CYS A CA 1
ATOM 755 C C . CYS A 1 96 ? -4.903 7.009 3.649 1.00 49.41 96 CYS A C 1
ATOM 757 O O . CYS A 1 96 ? -3.838 7.130 3.051 1.00 49.41 96 CYS A O 1
ATOM 759 N N . GLU A 1 97 ? -5.717 8.049 3.832 1.00 43.34 97 GLU A N 1
ATOM 760 C CA . GLU A 1 97 ? -5.345 9.427 3.490 1.00 43.34 97 GLU A CA 1
ATOM 761 C C . GLU A 1 97 ? -4.590 10.105 4.646 1.00 43.34 97 GLU A C 1
ATOM 763 O O . GLU A 1 97 ? -3.546 10.719 4.425 1.00 43.34 97 GLU A O 1
ATOM 768 N N . HIS A 1 98 ? -5.021 9.898 5.898 1.00 44.62 98 HIS A N 1
ATOM 769 C CA . HIS A 1 98 ? -4.319 10.431 7.069 1.00 44.62 98 HIS A CA 1
ATOM 770 C C . HIS A 1 98 ? -2.958 9.785 7.338 1.00 44.62 98 HIS A C 1
ATOM 772 O O . HIS A 1 98 ? -2.042 10.498 7.721 1.00 44.62 98 HIS A O 1
ATOM 778 N N . LEU A 1 99 ? -2.790 8.484 7.102 1.00 44.78 99 LEU A N 1
ATOM 779 C CA . LEU A 1 99 ? -1.524 7.756 7.231 1.00 44.78 99 LEU A CA 1
ATOM 780 C C . LEU A 1 99 ? -0.534 8.164 6.137 1.00 44.78 99 LEU A C 1
ATOM 782 O O . LEU A 1 99 ? 0.655 8.250 6.411 1.00 44.78 99 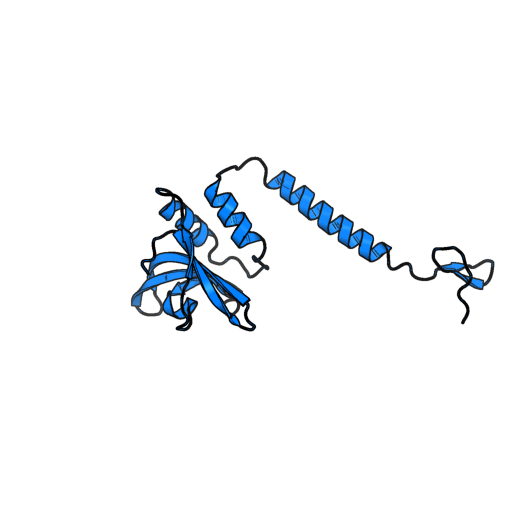LEU A O 1
ATOM 786 N N . VAL A 1 100 ? -1.005 8.442 4.916 1.00 45.34 100 VAL A N 1
ATOM 787 C CA . VAL A 1 100 ? -0.147 8.944 3.828 1.00 45.34 100 VAL A CA 1
ATOM 788 C C . VAL A 1 100 ? 0.307 10.374 4.125 1.00 45.34 100 VAL A C 1
ATOM 790 O O . VAL A 1 100 ? 1.498 10.652 4.019 1.00 45.34 100 VAL A O 1
ATOM 793 N N . ASN A 1 101 ? -0.587 11.231 4.632 1.00 46.16 101 ASN A N 1
ATOM 794 C CA . ASN A 1 101 ? -0.222 12.563 5.123 1.00 46.16 101 ASN A CA 1
ATOM 795 C C . ASN A 1 101 ? 0.746 12.498 6.323 1.00 46.16 101 ASN A C 1
ATOM 797 O O . ASN A 1 101 ? 1.742 13.212 6.337 1.00 46.16 101 ASN A O 1
ATOM 801 N N . LEU A 1 102 ? 0.521 11.597 7.288 1.00 44.69 102 LEU A N 1
ATOM 802 C CA . LEU A 1 102 ? 1.404 11.368 8.443 1.00 44.69 102 LEU A CA 1
ATOM 803 C C . LEU A 1 102 ? 2.778 10.828 8.016 1.00 44.69 102 LEU A C 1
ATOM 805 O O . LEU A 1 102 ? 3.814 11.198 8.570 1.00 44.69 102 LEU A O 1
ATOM 809 N N . ALA A 1 103 ? 2.788 9.955 7.007 1.00 45.00 103 ALA A N 1
ATOM 810 C CA . ALA A 1 103 ? 4.004 9.401 6.444 1.00 45.00 103 ALA A CA 1
ATOM 811 C C . ALA A 1 103 ? 4.798 10.443 5.636 1.00 45.00 103 ALA A C 1
ATOM 813 O O . ALA A 1 103 ? 6.026 10.353 5.599 1.00 45.00 103 ALA A O 1
ATOM 814 N N . GLN A 1 104 ? 4.122 11.426 5.034 1.00 42.66 104 GLN A N 1
ATOM 815 C CA . GLN A 1 104 ? 4.748 12.525 4.298 1.00 42.66 104 GLN A CA 1
ATOM 816 C C . GLN A 1 104 ? 5.304 13.646 5.193 1.00 42.66 104 GLN A C 1
ATOM 818 O O . GLN A 1 104 ? 6.315 14.226 4.815 1.00 42.66 104 GLN A O 1
ATOM 823 N N . THR A 1 105 ? 4.703 13.963 6.349 1.00 48.50 105 THR A N 1
ATOM 824 C CA . THR A 1 105 ? 5.079 15.159 7.144 1.00 48.50 105 THR A CA 1
ATOM 825 C C . THR A 1 105 ? 5.877 14.889 8.425 1.00 48.50 105 THR A C 1
ATOM 827 O O . THR A 1 105 ? 6.576 15.782 8.892 1.00 48.50 105 THR A O 1
ATOM 830 N N . GLY A 1 106 ? 5.838 13.678 8.996 1.00 38.97 106 GLY A N 1
ATOM 831 C CA . GLY A 1 106 ? 6.743 13.273 10.085 1.00 38.97 106 GLY A CA 1
ATOM 832 C C . GLY A 1 106 ? 6.490 13.865 11.484 1.00 38.97 106 GLY A C 1
ATOM 833 O O . GLY A 1 106 ? 7.297 13.637 12.384 1.00 38.97 106 GLY A O 1
ATOM 834 N N . GLU A 1 107 ? 5.390 14.578 11.735 1.00 40.09 107 GLU A N 1
ATOM 835 C CA . GLU A 1 107 ? 5.147 15.187 13.052 1.00 40.09 107 GLU A CA 1
ATOM 836 C C . GLU A 1 107 ? 4.544 14.209 14.080 1.00 40.09 107 GLU A C 1
ATOM 838 O O . GLU A 1 107 ? 3.354 13.900 14.076 1.00 40.09 107 GLU A O 1
ATOM 843 N N . HIS A 1 108 ? 5.368 13.754 15.029 1.00 39.00 108 HIS A N 1
ATOM 844 C CA . HIS A 1 108 ? 4.970 12.851 16.123 1.00 39.00 108 HIS A CA 1
ATOM 845 C C . HIS A 1 108 ? 4.246 13.542 17.307 1.00 39.00 108 HIS A C 1
ATOM 847 O O . HIS A 1 108 ? 3.731 12.858 18.190 1.00 39.00 108 HIS A O 1
ATOM 853 N N . LYS A 1 109 ? 4.175 14.882 17.364 1.00 36.69 109 LYS A N 1
ATOM 854 C CA . LYS A 1 109 ? 3.665 15.647 18.527 1.00 36.69 109 LYS A CA 1
ATOM 855 C C . LYS A 1 109 ? 2.306 16.322 18.277 1.00 36.69 109 LYS A C 1
ATOM 857 O O . LYS A 1 109 ? 2.152 17.514 18.491 1.00 36.69 109 LYS A O 1
ATOM 862 N N . SER A 1 110 ? 1.293 15.593 17.816 1.00 41.94 110 SER A N 1
ATOM 863 C CA . SER A 1 110 ? -0.088 16.138 17.799 1.00 41.94 110 SER A CA 1
ATOM 864 C C . SER A 1 110 ? -1.193 15.077 17.724 1.00 41.94 110 SER A C 1
ATOM 866 O O . SER A 1 110 ? -2.368 15.361 17.962 1.00 41.94 110 SER A O 1
ATOM 868 N N . GLN A 1 111 ? -0.841 13.822 17.429 1.00 39.94 111 GLN A N 1
ATOM 869 C CA . GLN A 1 111 ? -1.828 12.799 17.084 1.00 39.94 111 GLN A CA 1
ATOM 870 C C . GLN A 1 111 ? -2.703 12.353 18.266 1.00 39.94 111 GLN A C 1
ATOM 872 O O . GLN A 1 111 ? -3.885 12.090 18.075 1.00 39.94 111 GLN A O 1
ATOM 877 N N . GLN A 1 112 ? -2.177 12.321 19.495 1.00 36.97 112 GLN A N 1
ATOM 878 C CA . GLN A 1 112 ? -2.987 11.967 20.668 1.00 36.97 112 GLN A CA 1
ATOM 879 C C . GLN A 1 112 ? -4.026 13.048 21.000 1.00 36.97 112 GLN A C 1
ATOM 881 O O . GLN A 1 112 ? -5.181 12.720 21.263 1.00 36.97 112 GLN A O 1
ATOM 886 N N . LEU A 1 113 ? -3.652 14.330 20.910 1.00 43.66 113 LEU A N 1
ATOM 887 C CA . LEU A 1 113 ? -4.567 15.439 21.194 1.00 43.66 113 LEU A CA 1
ATOM 888 C C . LEU A 1 113 ? -5.652 15.567 20.115 1.00 43.66 113 LEU A C 1
ATOM 890 O O . LEU A 1 113 ? -6.824 15.744 20.431 1.00 43.66 113 LEU A O 1
ATOM 894 N N . ARG A 1 114 ? -5.290 15.416 18.835 1.00 41.81 114 ARG A N 1
ATOM 895 C CA . ARG A 1 114 ? -6.250 15.498 17.721 1.00 41.81 114 ARG A CA 1
ATOM 896 C C . ARG A 1 114 ? -7.190 14.300 17.656 1.00 41.81 114 ARG A C 1
ATOM 898 O O . ARG A 1 114 ? -8.368 14.488 17.366 1.00 41.81 114 ARG A O 1
ATOM 905 N N . ASN A 1 115 ? -6.713 13.096 17.977 1.00 41.94 115 ASN A N 1
ATOM 906 C CA . ASN A 1 115 ? -7.584 11.926 18.082 1.00 41.94 115 ASN A CA 1
ATOM 907 C C . ASN A 1 115 ? -8.539 12.053 19.279 1.00 41.94 115 ASN A C 1
ATOM 909 O O . ASN A 1 115 ? -9.710 11.716 19.142 1.00 41.94 115 ASN A O 1
ATOM 913 N N . ALA A 1 116 ? -8.087 12.604 20.413 1.00 43.81 116 ALA A N 1
ATOM 914 C CA . ALA A 1 116 ? -8.965 12.892 21.548 1.00 43.81 116 ALA A CA 1
ATOM 915 C C . ALA A 1 116 ? -10.060 13.913 21.185 1.00 43.81 116 ALA A C 1
ATOM 917 O O . ALA A 1 116 ? -11.228 13.689 21.493 1.00 43.81 116 ALA A O 1
ATOM 918 N N . VAL A 1 117 ? -9.713 14.984 20.461 1.00 46.22 117 VAL A N 1
ATOM 919 C CA . VAL A 1 117 ? -10.685 15.988 19.986 1.00 46.22 117 VAL A CA 1
ATOM 920 C C . VAL A 1 117 ? -11.648 15.401 18.949 1.00 46.22 117 VAL A C 1
ATOM 922 O O . VAL A 1 117 ? -12.847 15.651 19.023 1.00 46.22 117 VAL A O 1
ATOM 925 N N . GLY A 1 118 ? -11.162 14.582 18.012 1.00 39.28 118 GLY A N 1
ATOM 926 C CA . GLY A 1 118 ? -12.000 13.928 17.002 1.00 39.28 118 GLY A CA 1
ATOM 927 C C . GLY A 1 118 ? -12.985 12.920 17.600 1.00 39.28 118 GLY A C 1
ATOM 928 O O . GLY A 1 118 ? -14.165 12.936 17.257 1.00 39.28 118 GLY A O 1
ATOM 929 N N . VAL A 1 119 ? -12.532 12.090 18.548 1.00 46.97 119 VAL A N 1
ATOM 930 C CA . VAL A 1 119 ? -13.398 11.152 19.283 1.00 46.97 119 VAL A CA 1
ATOM 931 C C . VAL A 1 119 ? -14.412 11.908 20.143 1.00 46.97 119 VAL A C 1
ATOM 933 O O . VAL A 1 119 ? -15.586 11.547 20.143 1.00 46.97 119 VAL A O 1
ATOM 936 N N . ALA A 1 120 ? -14.002 12.990 20.813 1.00 44.12 120 ALA A N 1
ATOM 937 C CA . ALA A 1 120 ? -14.913 13.829 21.587 1.00 44.12 120 ALA A CA 1
ATOM 938 C C . ALA A 1 120 ? -15.969 14.515 20.704 1.00 44.12 120 ALA A C 1
ATOM 940 O O . ALA A 1 120 ? -17.138 14.555 21.078 1.00 44.12 120 ALA A O 1
ATOM 941 N N . ALA A 1 121 ? -15.596 14.996 19.514 1.00 38.56 121 ALA A N 1
ATOM 942 C CA . ALA A 1 121 ? -16.527 15.616 18.573 1.00 38.56 121 ALA A CA 1
ATOM 943 C C . ALA A 1 121 ? -17.543 14.606 18.015 1.00 38.56 121 ALA A C 1
ATOM 945 O O . ALA A 1 121 ? -18.735 14.898 17.966 1.00 38.56 121 ALA A O 1
ATOM 946 N N . VAL A 1 122 ? -17.104 13.394 17.658 1.00 41.97 122 VAL A N 1
ATOM 947 C CA . VAL A 1 122 ? -18.006 12.325 17.192 1.00 41.97 122 VAL A CA 1
ATOM 948 C C . VAL A 1 122 ? -18.922 11.845 18.320 1.00 41.97 122 VAL A C 1
ATOM 950 O O . VAL A 1 122 ? -20.117 11.670 18.093 1.00 41.97 122 VAL A O 1
ATOM 953 N N . ALA A 1 123 ? -18.405 11.699 19.543 1.00 43.34 123 ALA A N 1
ATOM 954 C CA . ALA A 1 123 ? -19.213 11.360 20.712 1.00 43.34 123 ALA A CA 1
ATOM 955 C C . ALA A 1 123 ? -20.237 12.459 21.044 1.00 43.34 123 ALA A C 1
ATOM 957 O O . ALA A 1 123 ? -21.382 12.144 21.357 1.00 43.34 123 ALA A O 1
ATOM 958 N N . ALA A 1 124 ? -19.866 13.737 20.917 1.00 42.97 124 ALA A N 1
ATOM 959 C CA . ALA A 1 124 ? -20.767 14.867 21.130 1.00 42.97 124 ALA A CA 1
ATOM 960 C C . ALA A 1 124 ? -21.869 14.943 20.061 1.00 42.97 124 ALA A C 1
ATOM 962 O O . ALA A 1 124 ? -23.029 15.163 20.398 1.00 42.97 124 ALA A O 1
ATOM 963 N N . ILE A 1 125 ? -21.538 14.698 18.789 1.00 42.53 125 ILE A N 1
ATOM 964 C CA . ILE A 1 125 ? -22.522 14.644 17.696 1.00 42.53 125 ILE A CA 1
ATOM 965 C C . ILE A 1 125 ? -23.460 13.445 17.877 1.00 42.53 125 ILE A C 1
ATOM 967 O O . ILE A 1 125 ? -24.673 13.593 17.749 1.00 42.53 125 ILE A O 1
ATOM 971 N N . ALA A 1 126 ? -22.932 12.272 18.237 1.00 38.97 126 ALA A N 1
ATOM 972 C CA . ALA A 1 126 ? -23.747 11.094 18.525 1.00 38.97 126 ALA A CA 1
ATOM 973 C C . ALA A 1 126 ? -24.672 11.322 19.734 1.00 38.97 126 ALA A C 1
ATOM 975 O O . ALA A 1 126 ? -25.855 10.998 19.665 1.00 38.97 126 ALA A O 1
ATOM 976 N N . ALA A 1 127 ? -24.174 11.939 20.809 1.00 48.09 127 ALA A N 1
ATOM 977 C CA . ALA A 1 127 ? -24.981 12.293 21.974 1.00 48.09 127 ALA A CA 1
ATOM 978 C C . ALA A 1 127 ? -26.075 13.316 21.628 1.00 48.09 127 ALA A C 1
ATOM 980 O O . ALA A 1 127 ? -27.215 13.137 22.048 1.00 48.09 127 ALA A O 1
ATOM 981 N N . ALA A 1 128 ? -25.760 14.331 20.816 1.00 45.94 128 ALA A N 1
ATOM 982 C CA . ALA A 1 128 ? -26.718 15.341 20.368 1.00 45.94 128 ALA A CA 1
ATOM 983 C C . ALA A 1 128 ? -27.820 14.754 19.466 1.00 45.94 128 ALA A C 1
ATOM 985 O O . ALA A 1 128 ? -28.983 15.137 19.580 1.00 45.94 128 ALA A O 1
ATOM 986 N N . LEU A 1 129 ? -27.473 13.796 18.599 1.00 42.00 129 LEU A N 1
ATOM 987 C CA . LEU A 1 129 ? -28.429 13.074 17.751 1.00 42.00 129 LEU A CA 1
ATOM 988 C C . LEU A 1 129 ? -29.304 12.095 18.548 1.00 42.00 129 LEU A C 1
ATOM 990 O O . LEU A 1 129 ? -30.461 11.877 18.203 1.00 42.00 129 LEU A O 1
ATOM 994 N N . VAL A 1 130 ? -28.778 11.514 19.629 1.00 52.84 130 VAL A N 1
ATOM 995 C CA . VAL A 1 130 ? -29.564 10.667 20.540 1.00 52.84 130 VAL A CA 1
ATOM 996 C C . VAL A 1 130 ? -30.476 11.518 21.428 1.00 52.84 130 VAL A C 1
ATOM 998 O O . VAL A 1 130 ? -31.605 11.113 21.699 1.00 52.84 130 VAL A O 1
ATOM 1001 N N . SER A 1 131 ? -30.036 12.711 21.843 1.00 51.97 131 SER A N 1
ATOM 1002 C CA . SER A 1 131 ? -30.855 13.636 22.633 1.00 51.97 131 SER A CA 1
ATOM 1003 C C . SER A 1 131 ? -31.909 14.381 21.814 1.00 51.97 131 SER A C 1
ATOM 1005 O O . SER A 1 131 ? -32.902 14.808 22.388 1.00 51.97 131 SER A O 1
ATOM 1007 N N . SER A 1 132 ? -31.727 14.537 20.496 1.00 51.66 132 SER A N 1
ATOM 1008 C CA . SER A 1 132 ? -32.718 15.185 19.619 1.00 51.66 132 SER A CA 1
ATOM 1009 C C . SER A 1 132 ? -33.912 14.285 19.278 1.00 51.66 132 SER A C 1
ATOM 1011 O O . SER A 1 132 ? -34.923 14.762 18.765 1.00 51.66 132 SER A O 1
ATOM 1013 N N . GLY A 1 133 ? -33.844 12.996 19.622 1.00 54.41 133 GLY A N 1
ATOM 1014 C CA . GLY A 1 133 ? -34.994 12.098 19.670 1.00 54.41 133 GLY A CA 1
ATOM 1015 C C . GLY A 1 133 ? -35.765 12.232 20.985 1.00 54.41 133 GLY A C 1
ATOM 1016 O O . GLY A 1 133 ? -35.847 11.266 21.746 1.00 54.41 133 GLY A O 1
ATOM 1017 N N . GLU A 1 134 ? -36.309 13.414 21.289 1.00 50.88 134 GLU A N 1
ATOM 1018 C CA . GLU A 1 134 ? -37.118 13.621 22.496 1.00 50.88 134 GLU A CA 1
ATOM 1019 C C . GLU A 1 134 ? -38.393 12.770 22.438 1.00 50.88 134 GLU A C 1
ATOM 1021 O O . GLU A 1 134 ? -39.345 13.047 21.706 1.00 50.88 134 GLU A O 1
ATOM 1026 N N . ARG A 1 135 ? -38.415 11.693 23.230 1.00 54.19 135 ARG A N 1
ATOM 1027 C CA . ARG A 1 135 ? -39.619 10.882 23.426 1.00 54.19 135 ARG A CA 1
ATOM 1028 C C . ARG A 1 135 ? -40.627 11.687 24.255 1.00 54.19 135 ARG A C 1
ATOM 1030 O O . ARG A 1 135 ? -40.216 12.299 25.244 1.00 54.19 135 ARG A O 1
ATOM 1037 N N . PRO A 1 136 ? -41.930 11.666 23.910 1.00 56.22 136 PRO A N 1
ATOM 1038 C CA . PRO A 1 136 ? -42.953 12.340 24.698 1.00 56.22 136 PRO A CA 1
ATOM 1039 C C . PRO A 1 136 ? -42.843 11.934 26.170 1.00 56.22 136 PRO A C 1
ATOM 1041 O O . PRO A 1 136 ? -42.648 10.757 26.480 1.00 56.22 136 PRO A O 1
ATOM 1044 N N . ARG A 1 137 ? -42.964 12.893 27.090 1.00 60.56 137 ARG A N 1
ATOM 1045 C CA . ARG A 1 137 ? -42.896 12.626 28.533 1.00 60.56 137 ARG A CA 1
ATOM 1046 C C . ARG A 1 137 ? -44.308 12.589 29.104 1.00 60.56 137 ARG A C 1
ATOM 1048 O O . ARG A 1 137 ? -45.105 13.493 28.859 1.00 60.56 137 ARG A O 1
ATOM 1055 N N . TYR A 1 138 ? -44.623 11.542 29.859 1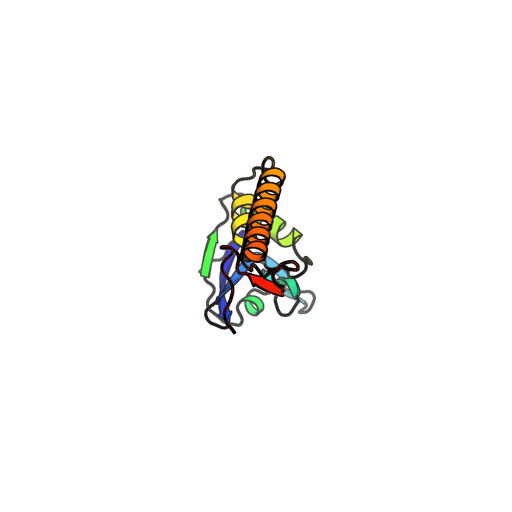.00 64.50 138 TYR A N 1
ATOM 1056 C CA . TYR A 1 138 ? -45.922 11.402 30.515 1.00 64.50 138 TYR A CA 1
ATOM 1057 C C . TYR A 1 138 ? -45.994 12.290 31.766 1.00 64.50 138 TYR A C 1
ATOM 1059 O O . TYR A 1 138 ? -45.206 12.127 32.701 1.00 64.50 138 TYR A O 1
ATOM 1067 N N . ASP A 1 139 ? -46.941 13.227 31.795 1.00 75.19 139 ASP A N 1
ATOM 1068 C CA . ASP A 1 139 ? -47.199 14.108 32.934 1.00 75.19 139 ASP A CA 1
ATOM 1069 C C . ASP A 1 139 ? -48.158 13.424 33.919 1.00 75.19 139 ASP A C 1
ATOM 1071 O O . ASP A 1 139 ? -49.343 13.240 33.643 1.00 75.19 139 ASP A O 1
ATOM 1075 N N . ARG A 1 140 ? -47.652 13.062 35.105 1.00 72.88 140 ARG A N 1
ATOM 1076 C CA . ARG A 1 140 ? -48.440 12.384 36.149 1.00 72.88 140 ARG A CA 1
ATOM 1077 C C . ARG A 1 140 ? -49.547 13.250 36.756 1.00 72.88 140 ARG A C 1
ATOM 1079 O O . ARG A 1 140 ? -50.509 12.683 37.264 1.00 72.88 140 ARG A O 1
ATOM 1086 N N . LYS A 1 141 ? -49.434 14.583 36.717 1.00 81.12 141 LYS A N 1
ATOM 1087 C CA . LYS A 1 141 ? -50.448 15.487 37.289 1.00 81.12 141 LYS A CA 1
ATOM 1088 C C . LYS A 1 141 ? -51.651 15.627 36.366 1.00 81.12 141 LYS A C 1
ATOM 1090 O O . LYS A 1 141 ? -52.782 15.635 36.834 1.00 81.12 141 LYS A O 1
ATOM 1095 N N . THR A 1 142 ? -51.406 15.704 35.060 1.00 79.62 142 THR A N 1
ATOM 1096 C CA . THR A 1 142 ? -52.469 15.861 34.052 1.00 79.62 142 THR A CA 1
ATOM 1097 C C . THR A 1 142 ? -52.873 14.549 33.378 1.00 79.62 142 THR A C 1
ATOM 1099 O O . THR A 1 142 ? -53.863 14.525 32.652 1.00 79.62 142 THR A O 1
ATOM 1102 N N . LYS A 1 143 ? -52.135 13.458 33.634 1.00 82.31 143 LYS A N 1
ATOM 1103 C CA . LYS A 1 143 ? -52.290 12.133 33.009 1.00 82.31 143 LYS A CA 1
ATOM 1104 C C . LYS A 1 143 ? -52.273 12.186 31.474 1.00 82.31 143 LYS A C 1
ATOM 1106 O O . LYS A 1 143 ? -53.028 11.477 30.815 1.00 82.31 143 LYS A O 1
ATOM 1111 N N . ARG A 1 144 ? -51.434 13.050 30.894 1.00 75.25 144 ARG A N 1
ATOM 1112 C CA . ARG A 1 144 ? -51.322 13.255 29.439 1.00 75.25 144 ARG A CA 1
ATOM 1113 C C . ARG A 1 144 ? -49.864 13.288 28.994 1.00 75.25 144 ARG A C 1
ATOM 1115 O O . ARG A 1 144 ? -48.975 13.648 29.764 1.00 75.25 144 ARG A O 1
ATOM 1122 N N . TRP A 1 145 ? -49.623 12.922 27.740 1.00 70.06 145 TRP A N 1
ATOM 1123 C CA . TRP A 1 145 ? -48.306 13.027 27.116 1.00 70.06 145 TRP A CA 1
ATOM 1124 C C . TRP A 1 145 ? -48.046 14.464 26.657 1.00 70.06 145 TRP A C 1
ATOM 1126 O O . TRP A 1 145 ? -48.955 15.146 26.176 1.00 70.06 145 TRP A O 1
ATOM 1136 N N . ARG A 1 146 ? -46.801 14.923 26.805 1.00 69.75 146 ARG A N 1
ATOM 1137 C CA . ARG A 1 146 ? -46.346 16.229 26.316 1.00 69.75 146 ARG A CA 1
ATOM 1138 C C . ARG A 1 146 ? -45.131 16.076 25.411 1.00 69.75 146 ARG A C 1
ATOM 1140 O O . ARG A 1 146 ? -44.287 15.211 25.660 1.00 69.75 146 ARG A O 1
ATOM 1147 N N . ASN A 1 147 ? -45.051 16.919 24.385 1.00 72.25 147 ASN A N 1
ATOM 1148 C CA . ASN A 1 147 ? -43.845 17.070 23.572 1.00 72.25 147 ASN A CA 1
ATOM 1149 C C . ASN A 1 147 ? -42.797 17.938 24.295 1.00 72.25 147 ASN A C 1
ATOM 1151 O O . ASN A 1 147 ? -43.039 18.459 25.388 1.00 72.25 147 ASN A O 1
ATOM 1155 N N .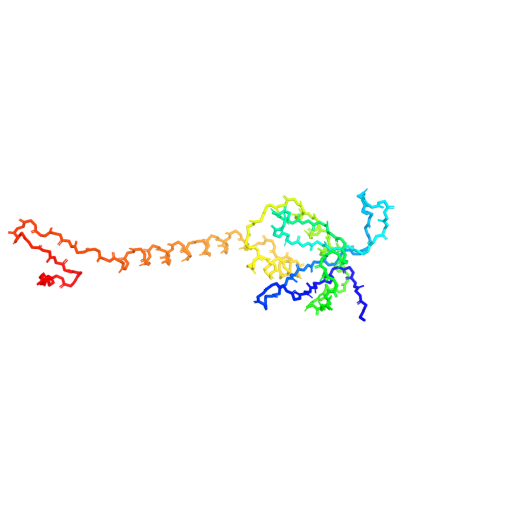 ALA A 1 148 ? -41.634 18.093 23.670 1.00 60.62 148 ALA A N 1
ATOM 1156 C CA . ALA A 1 148 ? -40.522 18.890 24.180 1.00 60.62 148 ALA A CA 1
ATOM 1157 C C . ALA A 1 148 ? -40.869 20.367 24.433 1.00 60.62 148 ALA A C 1
ATOM 1159 O O . ALA A 1 148 ? -40.323 21.002 25.329 1.00 60.62 148 ALA A O 1
ATOM 1160 N N . GLN A 1 149 ? -41.838 20.900 23.687 1.00 67.44 149 GLN A N 1
ATOM 1161 C CA . GLN A 1 149 ? -42.344 22.267 23.798 1.00 67.44 149 GLN A CA 1
ATOM 1162 C C . GLN A 1 149 ? -43.440 22.410 24.874 1.00 67.44 149 GLN A C 1
ATOM 1164 O O . GLN A 1 149 ? -44.050 23.470 25.009 1.00 67.44 149 GLN A O 1
ATOM 1169 N N . GLY A 1 150 ? -43.718 21.351 25.645 1.00 66.44 150 GLY A N 1
ATOM 1170 C CA . GLY A 1 150 ? -44.691 21.351 26.741 1.00 66.44 150 GLY A CA 1
ATOM 1171 C C . GLY A 1 150 ? -46.157 21.297 26.300 1.00 66.44 150 GLY A C 1
ATOM 1172 O O . GLY A 1 150 ? -47.053 21.337 27.153 1.00 66.44 150 GLY A O 1
ATOM 1173 N N . GLN A 1 151 ? -46.418 21.166 24.999 1.00 74.44 151 GLN A N 1
ATOM 1174 C CA . GLN A 1 151 ? -47.760 21.061 24.438 1.00 74.44 151 GLN A CA 1
ATOM 1175 C C . GLN A 1 151 ? -48.290 19.635 24.592 1.00 74.44 151 GLN A C 1
ATOM 1177 O O . GLN A 1 151 ? -47.540 18.659 24.505 1.00 74.44 151 GLN A O 1
ATOM 1182 N N . PHE A 1 152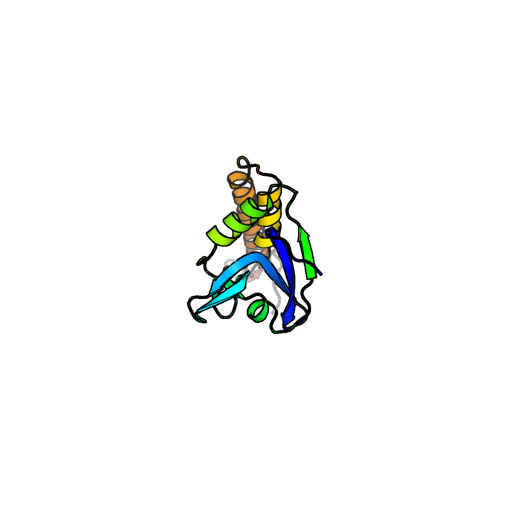 ? -49.594 19.510 24.834 1.00 76.12 152 PHE A N 1
ATOM 1183 C CA . PHE A 1 152 ? -50.246 18.206 24.845 1.00 76.12 152 PHE A CA 1
ATOM 1184 C C . PHE A 1 152 ? -50.236 17.617 23.437 1.00 76.12 152 PHE A C 1
ATOM 1186 O O . PHE A 1 152 ? -50.636 18.283 22.485 1.00 76.12 152 PHE A O 1
ATOM 1193 N N . VAL A 1 153 ? -49.800 16.367 23.320 1.00 71.88 153 VAL A N 1
ATOM 1194 C CA . VAL A 1 153 ? -49.909 15.617 22.065 1.00 71.88 153 VAL A CA 1
ATOM 1195 C C . VAL A 1 153 ? -51.337 15.075 21.972 1.00 71.88 153 VAL A C 1
ATOM 1197 O O . VAL A 1 153 ? -51.787 14.382 22.887 1.00 71.88 153 VAL A O 1
ATOM 1200 N N . ALA A 1 154 ? -52.069 15.452 20.921 1.00 63.44 154 ALA A N 1
ATOM 1201 C CA . ALA A 1 154 ? -53.390 14.898 20.630 1.00 63.44 154 ALA A CA 1
ATOM 1202 C C . ALA A 1 154 ? -53.237 13.459 20.112 1.00 63.44 154 ALA A C 1
ATOM 1204 O O . ALA A 1 154 ? -52.294 13.176 19.372 1.00 63.44 154 ALA A O 1
ATOM 1205 N N . HIS A 1 155 ? -54.132 12.570 20.547 1.00 56.03 155 HIS A N 1
ATOM 1206 C CA . HIS A 1 155 ? -54.278 11.232 19.974 1.00 56.03 155 HIS A CA 1
ATOM 1207 C C . HIS A 1 155 ? -55.022 11.302 18.644 1.00 56.03 155 HIS A C 1
ATOM 1209 O O . HIS A 1 155 ? -55.968 12.119 18.564 1.00 56.03 155 HIS A O 1
#

Secondary structure (DSSP, 8-state):
----TT-EEEEE-GGG-EEEEEEEEEEEETTTTEEEEEEEEEETTTTEEEEEEHHHHHTTPPPEEEE-PPTT-HHHHHHHHHTTTT-B---TTTHHHHHHHHHHH---SSHHHHHHHHHHHHHHHHHHHHHTS-PPEEETTTTEEE-TTSPBPP-

Radius of gyration: 24.18 Å; chains: 1; bounding box: 69×42×54 Å